Protein AF-A0A966XJE8-F1 (afdb_monomer_lite)

pLDDT: mean 80.86, std 9.67, range [44.94, 96.31]

Structure (mmCIF, N/CA/C/O backbone):
data_AF-A0A966XJE8-F1
#
_entry.id   AF-A0A966XJE8-F1
#
loop_
_atom_site.group_PDB
_atom_site.id
_atom_site.type_symbol
_atom_site.label_atom_id
_atom_site.label_alt_id
_atom_site.label_comp_id
_atom_site.label_asym_id
_atom_site.label_entity_id
_atom_site.label_seq_id
_atom_site.pdbx_PDB_ins_code
_atom_site.Cartn_x
_atom_site.Cartn_y
_atom_site.Cartn_z
_atom_site.occupancy
_atom_site.B_iso_or_equiv
_atom_site.auth_seq_id
_atom_site.auth_comp_id
_atom_site.auth_asym_id
_atom_site.auth_atom_id
_atom_site.pdbx_PDB_model_num
ATOM 1 N N . ALA A 1 1 ? -12.815 -17.002 1.769 1.00 87.00 1 ALA A N 1
ATOM 2 C CA . ALA A 1 1 ? -12.668 -17.431 0.360 1.00 87.00 1 ALA A CA 1
ATOM 3 C C . ALA A 1 1 ? -12.391 -16.250 -0.576 1.00 87.00 1 ALA A C 1
ATOM 5 O O . ALA A 1 1 ? -11.316 -16.215 -1.156 1.00 87.00 1 ALA A O 1
ATOM 6 N N . LEU A 1 2 ? -13.286 -15.254 -0.670 1.00 93.81 2 LEU A N 1
ATOM 7 C CA . LEU A 1 2 ? -13.162 -14.130 -1.615 1.00 93.81 2 LEU A CA 1
ATOM 8 C C . LEU A 1 2 ? -11.854 -13.320 -1.491 1.00 93.81 2 LEU A C 1
ATOM 10 O O . LEU A 1 2 ? -11.190 -13.096 -2.494 1.00 93.81 2 LEU A O 1
ATOM 14 N N . ILE A 1 3 ? -11.449 -12.944 -0.271 1.00 92.81 3 ILE A N 1
ATOM 15 C CA . ILE A 1 3 ? -10.202 -12.186 -0.036 1.00 92.81 3 ILE A CA 1
ATOM 16 C C . ILE A 1 3 ? -8.974 -12.966 -0.522 1.00 92.81 3 ILE A C 1
ATOM 18 O O . ILE A 1 3 ? -8.091 -12.389 -1.143 1.00 92.81 3 ILE A O 1
ATOM 22 N N . GLY A 1 4 ? -8.943 -14.283 -0.289 1.00 94.56 4 GLY A N 1
ATOM 23 C CA . GLY A 1 4 ? -7.846 -15.139 -0.744 1.00 94.56 4 GLY A CA 1
ATOM 24 C C . GLY A 1 4 ? -7.757 -15.192 -2.267 1.00 94.56 4 GLY A C 1
ATOM 25 O O . GLY A 1 4 ? -6.681 -15.004 -2.819 1.00 94.56 4 GLY A O 1
ATOM 26 N N . VAL A 1 5 ? -8.896 -15.348 -2.948 1.00 96.31 5 VAL A N 1
ATOM 27 C CA . VAL A 1 5 ? -8.954 -15.328 -4.418 1.00 96.31 5 VAL A CA 1
ATOM 28 C C . VAL A 1 5 ? -8.459 -13.985 -4.960 1.00 96.31 5 VAL A C 1
ATOM 30 O O . VAL A 1 5 ? -7.587 -13.959 -5.825 1.00 96.31 5 VAL A O 1
ATOM 33 N N . LEU A 1 6 ? -8.951 -12.868 -4.417 1.00 95.50 6 LEU A N 1
ATOM 34 C CA . LEU A 1 6 ? -8.541 -11.525 -4.837 1.00 95.50 6 LEU A CA 1
ATOM 35 C C . LEU A 1 6 ? -7.049 -11.259 -4.586 1.00 95.50 6 LEU A C 1
ATOM 37 O O . LEU A 1 6 ? -6.378 -10.721 -5.463 1.00 95.50 6 LEU A O 1
ATOM 41 N N . ALA A 1 7 ? -6.516 -11.670 -3.433 1.00 92.94 7 ALA A N 1
ATOM 42 C CA . ALA A 1 7 ? -5.098 -11.525 -3.110 1.00 92.94 7 ALA A CA 1
ATOM 43 C C . ALA A 1 7 ? -4.206 -12.363 -4.042 1.00 92.94 7 ALA A C 1
ATOM 45 O O . ALA A 1 7 ? -3.198 -11.866 -4.543 1.00 92.94 7 ALA A O 1
ATOM 46 N N . SER A 1 8 ? -4.598 -13.604 -4.347 1.00 95.12 8 SER A N 1
ATOM 47 C CA . SER A 1 8 ? -3.875 -14.446 -5.308 1.00 95.12 8 SER A CA 1
ATOM 48 C C . SER A 1 8 ? -3.882 -13.847 -6.714 1.00 95.12 8 SER A C 1
ATOM 50 O O . SER A 1 8 ? -2.841 -13.827 -7.370 1.00 95.12 8 SER A O 1
ATOM 52 N N . PHE A 1 9 ? -5.014 -13.297 -7.165 1.00 95.88 9 PHE A N 1
ATOM 53 C CA . PHE A 1 9 ? -5.069 -12.566 -8.432 1.00 95.88 9 PHE A CA 1
ATOM 54 C C . PHE A 1 9 ? -4.158 -11.337 -8.411 1.00 95.88 9 PHE A C 1
ATOM 56 O O . PHE A 1 9 ? -3.363 -11.162 -9.331 1.00 95.88 9 PHE A O 1
ATOM 63 N N . GLN A 1 10 ? -4.208 -10.522 -7.353 1.00 92.25 10 GLN A N 1
ATOM 64 C CA . GLN A 1 10 ? -3.332 -9.359 -7.193 1.00 92.25 10 GLN A CA 1
ATOM 65 C C . GLN A 1 10 ? -1.853 -9.746 -7.304 1.00 92.25 10 GLN A C 1
ATOM 67 O O . GLN A 1 10 ? -1.108 -9.081 -8.023 1.00 92.25 10 GLN A O 1
ATOM 72 N N . GLN A 1 11 ? -1.424 -10.823 -6.643 1.00 91.25 11 GLN A N 1
ATOM 73 C CA . GLN A 1 11 ? -0.042 -11.300 -6.726 1.00 91.25 11 GLN A CA 1
ATOM 74 C C . GLN A 1 11 ? 0.310 -11.838 -8.115 1.00 91.25 11 GLN A C 1
ATOM 76 O O . GLN A 1 11 ? 1.398 -11.561 -8.614 1.00 91.25 11 GLN A O 1
ATOM 81 N N . PHE A 1 12 ? -0.605 -12.555 -8.768 1.00 93.81 12 PHE A N 1
ATOM 82 C CA . PHE A 1 12 ? -0.400 -13.053 -10.127 1.00 93.81 12 PHE A CA 1
ATOM 83 C C . PHE A 1 12 ? -0.193 -11.912 -11.134 1.00 93.81 12 PHE A C 1
ATOM 85 O O . PHE A 1 12 ? 0.758 -11.940 -11.916 1.00 93.81 12 PHE A O 1
ATOM 92 N N . PHE A 1 13 ? -1.038 -10.878 -11.089 1.00 90.25 13 PHE A N 1
ATOM 93 C CA . PHE A 1 13 ? -0.894 -9.702 -11.951 1.00 90.25 13 PHE A CA 1
ATOM 94 C C . PHE A 1 13 ? 0.396 -8.933 -11.669 1.00 90.25 13 PHE A C 1
ATOM 96 O O . PHE A 1 13 ? 1.041 -8.464 -12.604 1.00 90.25 13 PHE A O 1
ATOM 103 N N . LEU A 1 14 ? 0.802 -8.847 -10.403 1.00 87.31 14 LEU A N 1
ATOM 104 C CA . LEU A 1 14 ? 2.043 -8.186 -10.010 1.00 87.31 14 LEU A CA 1
ATOM 105 C C . LEU A 1 14 ? 3.283 -8.958 -10.494 1.00 87.31 14 LEU A C 1
ATOM 107 O O . LEU A 1 14 ? 4.239 -8.368 -10.981 1.00 87.31 14 LEU A O 1
ATOM 111 N N . ALA A 1 15 ? 3.249 -10.291 -10.451 1.00 89.62 15 ALA A N 1
ATOM 112 C CA . ALA A 1 15 ? 4.301 -11.120 -11.036 1.00 89.62 15 ALA A CA 1
ATOM 113 C C . ALA A 1 15 ? 4.365 -10.978 -12.569 1.00 89.62 15 ALA A C 1
ATOM 115 O O . ALA A 1 15 ? 5.453 -10.949 -13.143 1.00 89.62 15 ALA A O 1
ATOM 116 N N . GLN A 1 16 ? 3.215 -10.859 -13.242 1.00 89.19 16 GLN A N 1
ATOM 117 C CA . GLN A 1 16 ? 3.176 -10.602 -14.684 1.00 89.19 16 GLN A CA 1
ATOM 118 C C . GLN A 1 16 ? 3.688 -9.206 -15.039 1.00 89.19 16 GLN A C 1
ATOM 120 O O . GLN A 1 16 ? 4.406 -9.076 -16.025 1.00 89.19 16 GLN A O 1
ATOM 125 N N . SER A 1 17 ? 3.378 -8.171 -14.256 1.00 86.06 17 SER A N 1
ATOM 126 C CA . SER A 1 17 ? 3.790 -6.799 -14.575 1.00 86.06 17 SER A CA 1
ATOM 127 C C . SER A 1 17 ? 5.311 -6.631 -14.605 1.00 86.06 17 SER A C 1
ATOM 129 O O . SER A 1 17 ? 5.818 -5.918 -15.468 1.00 86.06 17 SER A O 1
ATOM 131 N N . HIS A 1 18 ? 6.047 -7.375 -13.774 1.00 83.62 18 HIS A N 1
ATOM 132 C CA . HIS A 1 18 ? 7.512 -7.425 -13.808 1.00 83.62 18 HIS A CA 1
ATOM 133 C C . HIS A 1 18 ? 8.099 -7.968 -15.121 1.00 83.62 18 HIS A C 1
ATOM 135 O O . HIS A 1 18 ? 9.267 -7.725 -15.409 1.00 83.62 18 HIS A O 1
ATOM 141 N N . ARG A 1 19 ? 7.316 -8.684 -15.942 1.00 84.62 19 ARG A N 1
ATOM 142 C CA . ARG A 1 19 ? 7.742 -9.102 -17.291 1.00 84.62 19 ARG A CA 1
ATOM 143 C C . ARG A 1 19 ? 7.629 -7.981 -18.325 1.00 84.62 19 ARG A C 1
ATOM 145 O O . ARG A 1 19 ? 8.253 -8.087 -19.376 1.00 84.62 19 ARG A O 1
ATOM 152 N N . TYR A 1 20 ? 6.823 -6.954 -18.052 1.00 79.69 20 TYR A N 1
ATOM 153 C CA . TYR A 1 20 ? 6.514 -5.868 -18.988 1.00 79.69 20 TYR A CA 1
ATOM 154 C C . TYR A 1 20 ? 7.141 -4.528 -18.592 1.00 79.69 20 TYR A C 1
ATOM 156 O O . TYR A 1 20 ? 7.349 -3.682 -19.457 1.00 79.69 20 TYR A O 1
ATOM 164 N N . ALA A 1 21 ? 7.436 -4.323 -17.309 1.00 79.50 21 ALA A N 1
ATOM 165 C CA . ALA A 1 21 ? 8.044 -3.107 -16.792 1.00 79.50 21 ALA A CA 1
ATOM 166 C C . ALA A 1 21 ? 9.077 -3.436 -15.708 1.00 79.50 21 ALA A C 1
ATOM 168 O O . ALA A 1 21 ? 8.890 -4.354 -14.905 1.00 79.50 21 ALA A O 1
ATOM 169 N N . GLU A 1 22 ? 10.164 -2.664 -15.665 1.00 73.81 22 GLU A N 1
ATOM 170 C CA . GLU A 1 22 ? 11.154 -2.779 -14.597 1.00 73.81 22 GLU A CA 1
ATOM 171 C C . GLU A 1 22 ? 10.536 -2.468 -13.229 1.00 73.81 22 GLU A C 1
ATOM 173 O O . GLU A 1 22 ? 9.604 -1.670 -13.100 1.00 73.81 22 GLU A O 1
ATOM 178 N N . ALA A 1 23 ? 11.102 -3.060 -12.174 1.00 73.62 23 ALA A N 1
ATOM 179 C CA . ALA A 1 23 ? 10.643 -2.845 -10.803 1.00 73.62 23 ALA A CA 1
ATOM 180 C C . ALA A 1 23 ? 10.629 -1.356 -10.399 1.00 73.62 23 ALA A C 1
ATOM 182 O O . ALA A 1 23 ? 9.796 -0.956 -9.588 1.00 73.62 23 ALA A O 1
ATOM 183 N N . SER A 1 24 ? 11.501 -0.530 -10.993 1.00 72.19 24 SER A N 1
ATOM 184 C CA . SER A 1 24 ? 11.543 0.916 -10.747 1.00 72.19 24 SER A CA 1
ATOM 185 C C . SER A 1 24 ? 10.286 1.636 -11.250 1.00 72.19 24 SER A C 1
ATOM 187 O O . SER A 1 24 ? 9.775 2.500 -10.546 1.00 72.19 24 SER A O 1
ATOM 189 N N . ALA A 1 25 ? 9.739 1.224 -12.398 1.00 73.06 25 ALA A N 1
ATOM 190 C CA . ALA A 1 25 ? 8.511 1.772 -12.977 1.00 73.06 25 ALA A CA 1
ATOM 191 C C . ALA A 1 25 ? 7.242 1.281 -12.255 1.00 73.06 25 ALA A C 1
ATOM 193 O O . ALA A 1 25 ? 6.175 1.878 -12.373 1.00 73.06 25 ALA A O 1
ATOM 194 N N . LEU A 1 26 ? 7.349 0.183 -11.500 1.00 75.12 26 LEU A N 1
ATOM 195 C CA . LEU A 1 26 ? 6.262 -0.400 -10.704 1.00 75.12 26 LEU A CA 1
ATOM 196 C C . LEU A 1 26 ? 6.239 0.090 -9.247 1.00 75.12 26 LEU A C 1
ATOM 198 O O . LEU A 1 26 ? 5.238 -0.100 -8.551 1.00 75.12 26 LEU A O 1
ATOM 202 N N . ALA A 1 27 ? 7.306 0.741 -8.778 1.00 74.88 27 ALA A N 1
ATOM 203 C CA . ALA A 1 27 ? 7.393 1.328 -7.440 1.00 74.88 27 ALA A CA 1
ATOM 204 C C . ALA A 1 27 ? 6.229 2.288 -7.068 1.00 74.88 27 ALA A C 1
ATOM 206 O O . ALA A 1 27 ? 5.710 2.183 -5.956 1.00 74.88 27 ALA A O 1
ATOM 207 N N . PRO A 1 28 ? 5.729 3.162 -7.961 1.00 70.81 28 PRO A N 1
ATOM 208 C CA . PRO A 1 28 ? 4.632 4.099 -7.663 1.00 70.81 28 PRO A CA 1
ATOM 209 C C . PRO A 1 28 ? 3.322 3.407 -7.367 1.00 70.81 28 PRO A C 1
ATOM 211 O O . PRO A 1 28 ? 2.569 3.836 -6.498 1.00 70.81 28 PRO A O 1
ATOM 214 N N . LEU A 1 29 ? 3.055 2.317 -8.086 1.00 76.38 29 LEU A N 1
ATOM 215 C CA . LEU A 1 29 ? 1.853 1.527 -7.881 1.00 76.38 29 LEU A CA 1
ATOM 216 C C . LEU A 1 29 ? 1.819 0.972 -6.451 1.00 76.38 29 LEU A C 1
ATOM 218 O O . LEU A 1 29 ? 0.770 0.979 -5.812 1.00 76.38 29 LEU A O 1
ATOM 222 N N . HIS A 1 30 ? 2.977 0.568 -5.919 1.00 79.12 30 HIS A N 1
ATOM 223 C CA . HIS A 1 30 ? 3.110 0.177 -4.516 1.00 79.12 30 HIS A CA 1
ATOM 224 C C . HIS A 1 30 ? 2.912 1.349 -3.554 1.00 79.12 30 HIS A C 1
ATOM 226 O O . HIS A 1 30 ? 2.284 1.180 -2.510 1.00 79.12 30 HIS A O 1
ATOM 232 N N . TYR A 1 31 ? 3.407 2.541 -3.885 1.00 77.31 31 TYR A N 1
ATOM 233 C CA . TYR A 1 31 ? 3.262 3.702 -3.007 1.00 77.31 31 TYR A CA 1
ATOM 234 C C . TYR A 1 31 ? 1.815 4.199 -2.904 1.00 77.31 31 TYR A C 1
ATOM 236 O O . TYR A 1 31 ? 1.423 4.659 -1.830 1.00 77.31 31 TYR A O 1
ATOM 244 N N . ILE A 1 32 ? 0.992 4.007 -3.944 1.00 77.69 32 ILE A N 1
ATOM 245 C CA . ILE A 1 32 ? -0.454 4.293 -3.927 1.00 77.69 32 ILE A CA 1
ATOM 246 C C . ILE A 1 32 ? -1.203 3.420 -2.907 1.00 77.69 32 ILE A C 1
ATOM 248 O O . ILE A 1 32 ? -2.212 3.856 -2.348 1.00 77.69 32 ILE A O 1
ATOM 252 N N . ALA A 1 33 ? -0.709 2.218 -2.597 1.00 83.38 33 ALA A N 1
ATOM 253 C CA . ALA A 1 33 ? -1.335 1.362 -1.590 1.00 83.38 33 ALA A CA 1
ATOM 254 C C . ALA A 1 33 ? -1.282 1.978 -0.179 1.00 83.38 33 ALA A C 1
ATOM 256 O O . ALA A 1 33 ? -2.164 1.713 0.636 1.00 83.38 33 ALA A O 1
ATOM 257 N N . ILE A 1 34 ? -0.295 2.838 0.102 1.00 81.31 34 ILE A N 1
ATOM 258 C CA . ILE A 1 34 ? -0.115 3.476 1.412 1.00 81.31 34 ILE A CA 1
ATOM 259 C C . ILE A 1 34 ? -1.287 4.418 1.757 1.00 81.31 34 ILE A C 1
ATOM 261 O O . ILE A 1 34 ? -1.947 4.170 2.767 1.00 81.31 34 ILE A O 1
ATOM 265 N N . PRO A 1 35 ? -1.620 5.464 0.966 1.00 80.81 35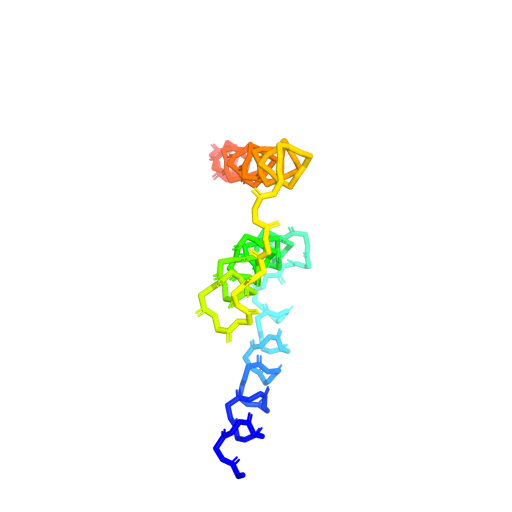 PRO A N 1
ATOM 266 C CA . PRO A 1 35 ? -2.759 6.330 1.271 1.00 80.81 35 PRO A CA 1
ATOM 267 C C . PRO A 1 35 ? -4.099 5.583 1.236 1.00 80.81 35 PRO A C 1
ATOM 269 O O . PRO A 1 35 ? -4.990 5.914 2.014 1.00 80.81 35 PRO A O 1
ATOM 272 N N . ILE A 1 36 ? -4.246 4.551 0.395 1.00 83.88 36 ILE A N 1
ATOM 273 C CA . ILE A 1 36 ? -5.450 3.704 0.393 1.00 83.88 36 ILE A CA 1
ATOM 274 C C . ILE A 1 36 ? -5.575 2.944 1.718 1.00 83.88 36 ILE A C 1
ATOM 276 O O . ILE A 1 36 ? -6.651 2.937 2.310 1.00 83.88 36 ILE A O 1
ATOM 280 N N . GLY A 1 37 ? -4.488 2.347 2.215 1.00 85.38 37 GLY A N 1
ATOM 281 C CA . GLY A 1 37 ? -4.473 1.638 3.497 1.00 85.38 37 GLY A CA 1
ATOM 282 C C . GLY A 1 37 ? -4.841 2.546 4.670 1.00 85.38 37 GLY A C 1
ATOM 283 O O . GLY A 1 37 ? -5.650 2.164 5.508 1.00 85.38 37 GLY A O 1
ATOM 284 N N . VAL A 1 38 ? -4.326 3.777 4.672 1.00 82.44 38 VAL A N 1
ATOM 285 C CA . VAL A 1 38 ? -4.680 4.825 5.644 1.00 82.44 38 VAL A CA 1
ATOM 286 C C . VAL A 1 38 ? -6.181 5.142 5.597 1.00 82.44 38 VAL A C 1
ATOM 288 O O . VAL A 1 38 ? -6.839 5.202 6.633 1.00 82.44 38 VAL A O 1
ATOM 291 N N . LEU A 1 39 ? -6.746 5.306 4.398 1.00 83.56 39 LEU A N 1
ATOM 292 C CA . LEU A 1 39 ? -8.163 5.627 4.207 1.00 83.56 39 LEU A CA 1
ATOM 293 C C . LEU A 1 39 ? -9.070 4.476 4.670 1.00 83.56 39 LEU A C 1
ATOM 295 O O . LEU A 1 39 ? -10.063 4.702 5.360 1.00 83.56 39 LEU A O 1
ATOM 299 N N . VAL A 1 40 ? -8.692 3.235 4.357 1.00 86.94 40 VAL A N 1
ATOM 300 C CA . VAL A 1 40 ? -9.372 2.022 4.837 1.00 86.94 40 VAL A CA 1
ATOM 301 C C . VAL A 1 40 ? -9.271 1.901 6.364 1.00 86.94 40 VAL A C 1
ATOM 303 O O . VAL A 1 40 ? -10.269 1.579 7.004 1.00 86.94 40 VAL A O 1
ATOM 306 N N . GLY A 1 41 ? -8.114 2.214 6.955 1.00 85.00 41 GLY A N 1
ATOM 307 C CA . GLY A 1 41 ? -7.895 2.261 8.406 1.00 85.00 41 GLY A CA 1
ATOM 308 C C . GLY A 1 41 ? -8.912 3.152 9.119 1.00 85.00 41 GLY A C 1
ATOM 309 O O . GLY A 1 41 ? -9.652 2.705 9.996 1.00 85.00 41 GLY A O 1
ATOM 310 N N . VAL A 1 42 ? -9.043 4.393 8.651 1.00 83.81 42 VAL A N 1
ATOM 311 C CA . VAL A 1 42 ? -10.004 5.362 9.197 1.00 83.81 42 VAL A CA 1
ATOM 312 C C . VAL A 1 42 ? -11.445 4.881 9.032 1.00 83.81 42 VAL A C 1
ATOM 314 O O . VAL A 1 42 ? -12.208 4.905 9.993 1.00 83.81 42 VAL A O 1
ATOM 317 N N . VAL A 1 43 ? -11.831 4.448 7.828 1.00 84.88 43 VAL A N 1
ATOM 318 C CA . VAL A 1 43 ? -13.235 4.137 7.509 1.00 84.88 43 VAL A CA 1
ATOM 319 C C . VAL A 1 43 ? -13.725 2.872 8.213 1.00 84.88 43 VAL A 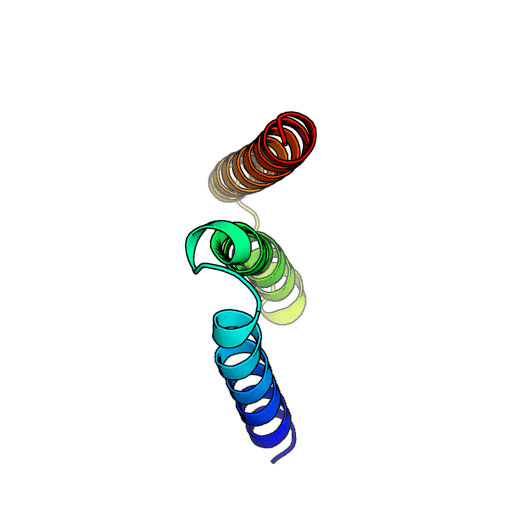C 1
ATOM 321 O O . VAL A 1 43 ? -14.852 2.848 8.702 1.00 84.88 43 VAL A O 1
ATOM 324 N N . PHE A 1 44 ? -12.908 1.819 8.262 1.00 88.88 44 PHE A N 1
ATOM 325 C CA . PHE A 1 44 ? -13.338 0.512 8.767 1.00 88.88 44 PHE A CA 1
ATOM 326 C C . PHE A 1 44 ? -12.985 0.279 10.236 1.00 88.88 44 PHE A C 1
ATOM 328 O O . PHE A 1 44 ? -13.707 -0.447 10.917 1.00 88.88 44 PHE A O 1
ATOM 335 N N . PHE A 1 45 ? -11.905 0.886 10.735 1.00 85.25 45 PHE A N 1
ATOM 336 C CA . PHE A 1 45 ? -11.436 0.692 12.111 1.00 85.25 45 PHE A CA 1
ATOM 337 C C . PHE A 1 45 ? -11.687 1.911 13.003 1.00 85.25 45 PHE A C 1
ATOM 339 O O . PHE A 1 45 ? -11.323 1.890 14.178 1.00 85.25 45 PHE A O 1
ATOM 346 N N . ASN A 1 46 ? -12.339 2.950 12.463 1.00 81.12 46 ASN A N 1
ATOM 347 C CA . ASN A 1 46 ? -12.652 4.201 13.155 1.00 81.12 46 ASN A CA 1
ATOM 348 C C . ASN A 1 46 ? -11.407 4.817 13.818 1.00 81.12 46 ASN A C 1
ATOM 350 O O . ASN A 1 46 ? -11.456 5.333 14.938 1.00 81.12 46 ASN A O 1
ATOM 354 N N . GLU A 1 47 ? -10.268 4.685 13.133 1.00 80.94 47 GLU A N 1
ATOM 355 C CA . GLU A 1 47 ? -8.967 5.096 13.636 1.00 80.94 47 GLU A CA 1
ATOM 356 C C . GLU A 1 47 ? -8.970 6.604 13.910 1.00 80.94 47 GLU A C 1
ATOM 358 O O . GLU A 1 47 ? -9.342 7.416 13.058 1.00 80.94 47 GLU A O 1
ATOM 363 N N . VAL A 1 48 ? -8.604 6.986 15.136 1.00 80.31 48 VAL A N 1
ATOM 364 C CA . VAL A 1 48 ? -8.723 8.374 15.587 1.00 80.31 48 VAL A CA 1
ATOM 365 C C . VAL A 1 48 ? -7.703 9.235 14.853 1.00 80.31 48 VAL A C 1
ATOM 367 O O . VAL A 1 48 ? -6.503 9.213 15.147 1.00 80.31 48 VAL A O 1
ATOM 370 N N . ILE A 1 49 ? -8.201 10.052 13.925 1.00 75.06 49 ILE A N 1
ATOM 371 C CA . ILE A 1 49 ? -7.399 11.030 13.193 1.00 75.06 49 ILE A CA 1
ATOM 372 C C . ILE A 1 49 ? -6.888 12.088 14.174 1.00 75.06 49 ILE A C 1
ATOM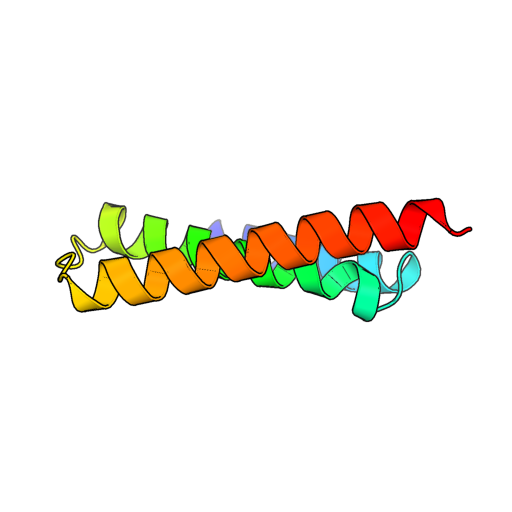 374 O O . ILE A 1 49 ? -7.564 13.052 14.522 1.00 75.06 49 ILE A O 1
ATOM 378 N N . THR A 1 50 ? -5.654 11.899 14.627 1.00 83.12 50 THR A N 1
ATOM 379 C CA . THR A 1 50 ? -4.920 12.884 15.426 1.00 83.12 50 THR A CA 1
ATOM 380 C C . THR A 1 50 ? -4.176 13.846 14.496 1.00 83.12 50 THR A C 1
ATOM 382 O O . THR A 1 50 ? -3.809 13.482 13.380 1.00 83.12 50 THR A O 1
ATOM 385 N N . ALA A 1 51 ? -3.852 15.058 14.956 1.00 82.56 51 ALA A N 1
ATOM 386 C CA . ALA A 1 51 ? -3.051 16.019 14.185 1.00 82.56 51 ALA A CA 1
ATOM 387 C C . ALA A 1 51 ? -1.737 15.418 13.630 1.00 82.56 51 ALA A C 1
ATOM 389 O O . ALA A 1 51 ? -1.340 15.726 12.510 1.00 82.56 51 ALA A O 1
ATOM 390 N N . LYS A 1 52 ? -1.102 14.494 14.369 1.00 80.06 52 LYS A N 1
ATOM 391 C CA . LYS A 1 52 ? 0.091 13.751 13.915 1.00 80.06 52 LYS A CA 1
ATOM 392 C C . LYS A 1 52 ? -0.194 12.828 12.721 1.00 80.06 52 LYS A C 1
ATOM 394 O O . LYS A 1 52 ? 0.632 12.730 11.821 1.00 80.06 52 LYS A O 1
ATOM 399 N N . PHE A 1 53 ? -1.360 12.181 12.702 1.00 81.06 53 PHE A N 1
ATOM 400 C CA . PHE A 1 53 ? -1.799 11.310 11.609 1.00 81.06 53 PHE A CA 1
ATOM 401 C C . PHE A 1 53 ? -2.093 12.114 10.339 1.00 81.06 53 PHE A C 1
ATOM 403 O O . PHE A 1 53 ? -1.670 11.726 9.253 1.00 81.06 53 PHE A O 1
ATOM 410 N N . LEU A 1 54 ? -2.744 13.272 10.480 1.00 81.12 54 LEU A N 1
ATOM 411 C CA . LEU A 1 54 ? -2.951 14.227 9.385 1.00 81.12 54 LEU A CA 1
ATOM 412 C C . LEU A 1 54 ? -1.622 14.686 8.777 1.00 81.12 54 LEU A C 1
ATOM 414 O O . LEU A 1 54 ? -1.473 14.681 7.558 1.00 81.12 54 LEU A O 1
ATOM 418 N N . LEU A 1 55 ? -0.640 15.012 9.622 1.00 85.19 55 LEU A N 1
ATOM 419 C CA . LEU A 1 55 ? 0.700 15.412 9.187 1.00 85.19 55 LEU A CA 1
ATOM 420 C C . LEU A 1 55 ? 1.412 14.285 8.422 1.00 85.19 55 LEU A C 1
ATOM 422 O O . LEU A 1 55 ? 1.916 14.512 7.325 1.00 85.19 55 LEU A O 1
ATOM 426 N N . GLY A 1 56 ? 1.397 13.059 8.955 1.00 80.50 56 GLY A N 1
ATOM 427 C CA . GLY A 1 56 ? 1.979 11.892 8.285 1.00 80.50 56 GLY A CA 1
ATOM 428 C C . GLY A 1 56 ? 1.296 11.574 6.953 1.00 80.50 56 GLY A C 1
ATOM 429 O O . GLY A 1 56 ? 1.966 11.362 5.944 1.00 80.50 56 GLY A O 1
ATOM 430 N N . THR A 1 57 ? -0.036 11.624 6.921 1.00 79.44 57 THR A N 1
ATOM 431 C CA . THR A 1 57 ? -0.827 11.384 5.706 1.00 79.44 57 THR A CA 1
ATOM 432 C C . THR A 1 57 ? -0.552 12.448 4.646 1.00 79.44 57 THR A C 1
ATOM 434 O O . THR A 1 57 ? -0.348 12.106 3.484 1.00 79.44 57 THR A O 1
ATOM 437 N N . ALA A 1 58 ? -0.466 13.725 5.027 1.00 84.00 58 ALA A N 1
ATOM 438 C CA . ALA A 1 58 ? -0.141 14.815 4.108 1.00 84.00 58 ALA A CA 1
ATOM 439 C C . ALA A 1 58 ? 1.249 14.644 3.476 1.00 84.00 58 ALA A C 1
ATOM 441 O O . ALA A 1 58 ? 1.403 14.846 2.271 1.00 84.00 58 ALA A O 1
ATOM 442 N N . VAL A 1 59 ? 2.245 14.209 4.257 1.00 85.69 59 VAL A N 1
ATOM 443 C CA . VAL A 1 59 ? 3.589 13.899 3.743 1.00 85.69 59 VAL A CA 1
ATOM 444 C C . VAL A 1 59 ? 3.543 12.723 2.768 1.00 85.69 59 VAL A C 1
ATOM 446 O O . VAL A 1 59 ? 4.079 12.830 1.668 1.00 85.69 59 VAL A O 1
ATOM 449 N N . ILE A 1 60 ? 2.864 11.626 3.116 1.00 81.62 60 ILE A N 1
ATOM 450 C CA . ILE A 1 60 ? 2.738 10.444 2.248 1.00 81.62 60 ILE A CA 1
ATOM 451 C C . ILE A 1 60 ? 2.044 10.800 0.930 1.00 81.62 60 ILE A C 1
ATOM 453 O O . ILE A 1 60 ? 2.512 10.401 -0.138 1.00 81.62 60 ILE A O 1
ATOM 457 N N . VAL A 1 61 ? 0.946 11.558 0.982 1.00 81.50 61 VAL A N 1
ATOM 458 C CA . VAL A 1 61 ? 0.220 12.014 -0.212 1.00 81.50 61 VAL A CA 1
ATOM 459 C C . VAL A 1 61 ? 1.097 12.946 -1.052 1.00 81.50 61 VAL A C 1
ATOM 461 O O . VAL A 1 61 ? 1.166 12.777 -2.268 1.00 81.50 61 VAL A O 1
ATOM 464 N N . GLY A 1 62 ? 1.827 13.873 -0.424 1.00 84.94 62 GLY A N 1
ATOM 465 C CA . GLY A 1 62 ? 2.755 14.776 -1.107 1.00 84.94 62 GLY A CA 1
ATOM 466 C C . GLY A 1 62 ? 3.905 14.045 -1.807 1.00 84.94 62 GLY A C 1
ATOM 467 O O . GLY A 1 62 ? 4.217 14.348 -2.957 1.00 84.94 62 GLY A O 1
ATOM 468 N N . VAL A 1 63 ? 4.491 13.036 -1.158 1.00 83.62 63 VAL A N 1
ATOM 469 C CA . VAL A 1 63 ? 5.548 12.193 -1.741 1.00 83.62 63 VAL A CA 1
ATOM 470 C C . VAL A 1 63 ? 5.008 11.370 -2.910 1.00 83.62 63 VAL A C 1
ATOM 472 O O . VAL A 1 63 ? 5.627 11.348 -3.970 1.00 83.62 63 VAL A O 1
ATOM 475 N N . ASN A 1 64 ? 3.833 10.754 -2.761 1.00 75.62 64 ASN A N 1
ATOM 476 C CA . ASN A 1 64 ? 3.175 10.021 -3.845 1.00 75.62 64 ASN A CA 1
ATOM 477 C C . ASN A 1 64 ? 2.907 10.916 -5.062 1.00 75.62 64 ASN A C 1
ATOM 479 O O . ASN A 1 64 ? 3.203 10.540 -6.195 1.00 75.62 64 ASN A O 1
ATOM 483 N N . TYR A 1 65 ? 2.396 12.126 -4.827 1.00 81.69 65 TYR A N 1
ATOM 484 C CA . TYR A 1 65 ? 2.142 13.102 -5.881 1.00 81.69 65 TYR A CA 1
ATOM 485 C C . TYR A 1 65 ? 3.434 13.560 -6.574 1.00 81.69 65 TYR A C 1
ATOM 487 O O . TYR A 1 65 ? 3.482 13.662 -7.801 1.00 81.69 65 TYR A O 1
ATOM 495 N N . TYR A 1 66 ? 4.508 13.779 -5.812 1.00 83.56 66 TYR A N 1
ATOM 496 C CA . TYR A 1 66 ? 5.819 14.120 -6.363 1.00 83.56 66 TYR A CA 1
ATOM 497 C C . TYR A 1 66 ? 6.402 12.990 -7.222 1.00 83.56 66 TYR A C 1
ATOM 499 O O . TYR A 1 66 ? 6.886 13.252 -8.323 1.00 83.56 66 TYR A O 1
ATOM 507 N N . ILE A 1 67 ? 6.330 11.739 -6.757 1.00 77.00 67 ILE A N 1
ATOM 508 C CA . ILE A 1 67 ? 6.804 10.567 -7.509 1.00 77.00 67 ILE A CA 1
ATOM 509 C C . ILE A 1 67 ? 6.038 10.443 -8.829 1.00 77.00 67 ILE A C 1
ATOM 511 O O . ILE A 1 67 ? 6.666 10.323 -9.880 1.00 77.00 67 ILE A O 1
ATOM 515 N N . PHE A 1 68 ? 4.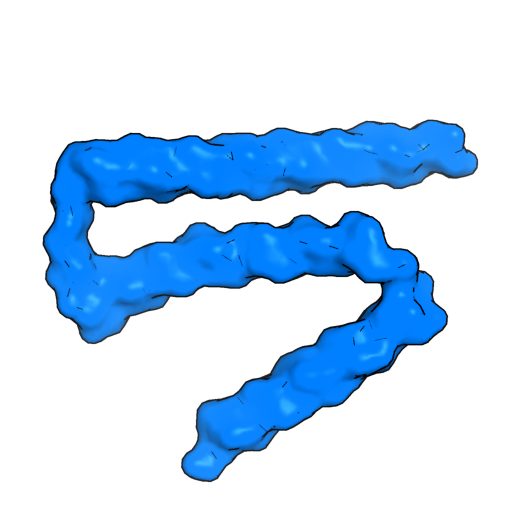713 10.598 -8.791 1.00 76.06 68 PHE A N 1
ATOM 516 C CA . PHE A 1 68 ? 3.880 10.597 -9.991 1.00 76.06 68 PHE A CA 1
ATOM 517 C C . PHE A 1 68 ? 4.304 11.680 -10.997 1.00 76.06 68 PHE A C 1
ATOM 519 O O . PHE A 1 68 ? 4.439 11.414 -12.191 1.00 76.06 68 PHE A O 1
ATOM 526 N N . LEU A 1 69 ? 4.563 12.908 -10.536 1.00 75.94 69 LEU A N 1
ATOM 527 C CA . LEU A 1 69 ? 5.044 13.990 -11.402 1.00 75.94 69 LEU A CA 1
ATOM 528 C C . LEU A 1 69 ? 6.441 13.713 -11.972 1.00 75.94 69 LEU A C 1
ATOM 530 O O . LEU A 1 69 ? 6.671 13.949 -13.160 1.00 75.94 69 LEU A O 1
ATOM 534 N N . ARG A 1 70 ? 7.361 13.194 -11.151 1.00 78.69 70 ARG A N 1
ATOM 535 C CA . ARG A 1 70 ? 8.721 12.826 -11.568 1.00 78.69 70 ARG A CA 1
ATOM 536 C C . ARG A 1 70 ? 8.695 11.778 -12.672 1.00 78.69 70 ARG A C 1
ATOM 538 O O . ARG A 1 70 ? 9.458 11.887 -13.624 1.00 78.69 70 ARG A O 1
ATOM 545 N N . GLU A 1 71 ? 7.829 10.783 -12.577 1.00 70.75 71 GLU A N 1
ATOM 546 C CA . GLU A 1 71 ? 7.745 9.736 -13.595 1.00 70.75 71 GLU A CA 1
ATOM 547 C C . GLU A 1 71 ? 7.116 10.209 -14.885 1.00 70.75 71 GLU A C 1
ATOM 549 O O . GLU A 1 71 ? 7.591 9.843 -15.954 1.00 70.75 71 GLU A O 1
ATOM 554 N N . ARG A 1 72 ? 6.116 11.092 -14.814 1.00 67.38 72 ARG A N 1
ATOM 555 C CA . ARG A 1 72 ? 5.606 11.757 -16.019 1.00 67.38 72 ARG A CA 1
ATOM 556 C C . ARG A 1 72 ? 6.678 12.6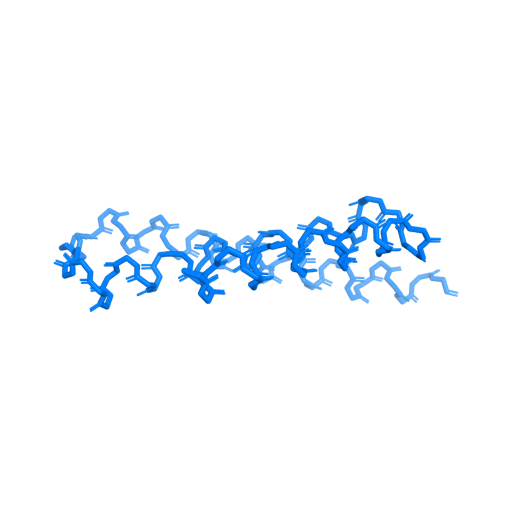03 -16.699 1.00 67.38 72 ARG A C 1
ATOM 558 O O . ARG A 1 72 ? 6.656 12.726 -17.921 1.00 67.38 72 ARG A O 1
ATOM 565 N N . ALA A 1 73 ? 7.592 13.189 -15.928 1.00 64.75 73 ALA A N 1
ATOM 566 C CA . ALA A 1 73 ? 8.736 13.910 -16.468 1.00 64.75 73 ALA A CA 1
ATOM 567 C C . ALA A 1 73 ? 9.784 12.954 -17.063 1.00 64.75 73 ALA A C 1
ATOM 569 O O . ALA A 1 73 ? 10.240 13.196 -18.174 1.00 64.75 73 ALA A O 1
ATOM 570 N N . ALA A 1 74 ? 10.112 11.848 -16.389 1.00 61.19 74 ALA A N 1
ATOM 571 C CA . ALA A 1 74 ? 11.051 10.840 -16.890 1.00 61.19 74 ALA A CA 1
ATOM 572 C C . ALA A 1 74 ? 10.545 10.151 -18.172 1.00 61.19 74 ALA A C 1
ATOM 574 O O . ALA A 1 74 ? 11.309 9.982 -19.115 1.00 61.19 74 ALA A O 1
ATOM 575 N N . ALA A 1 75 ? 9.246 9.852 -18.252 1.00 58.16 75 ALA A N 1
ATOM 576 C CA . ALA A 1 75 ? 8.605 9.267 -19.431 1.00 58.16 75 ALA A CA 1
ATOM 577 C C . ALA A 1 75 ? 8.528 10.217 -20.641 1.00 58.16 75 ALA A C 1
ATOM 579 O O . ALA A 1 75 ? 8.215 9.772 -21.738 1.00 58.16 75 ALA A O 1
ATOM 580 N N . ARG A 1 76 ? 8.777 11.523 -20.458 1.00 54.12 76 ARG A N 1
ATOM 581 C CA . ARG A 1 76 ? 8.843 12.516 -21.548 1.00 54.12 76 ARG A CA 1
ATOM 582 C C . ARG A 1 76 ? 10.244 12.696 -22.140 1.00 54.12 76 ARG A C 1
ATOM 584 O O . ARG A 1 76 ? 10.372 13.428 -23.114 1.00 54.12 76 ARG A O 1
ATOM 591 N N . VAL A 1 77 ? 11.279 12.118 -21.527 1.00 55.16 77 VAL A N 1
ATOM 592 C CA . VAL A 1 77 ? 12.686 12.312 -21.931 1.00 55.16 77 VAL A CA 1
ATOM 593 C C . VAL A 1 77 ? 13.197 11.176 -22.841 1.00 55.16 77 VAL A C 1
ATOM 595 O O . VAL A 1 77 ? 14.280 11.296 -23.407 1.00 55.16 77 VAL A O 1
ATOM 598 N N . THR A 1 78 ? 12.402 10.123 -23.051 1.00 44.94 78 THR A N 1
ATOM 599 C CA . THR A 1 78 ? 12.553 9.115 -24.125 1.00 44.94 78 THR A CA 1
ATOM 600 C C . THR A 1 78 ? 11.527 9.336 -25.218 1.00 44.94 78 THR A C 1
ATOM 602 O O . THR A 1 78 ? 11.916 9.264 -26.402 1.00 44.94 78 THR A O 1
#

Sequence (78 aa):
ALIGVLASFQQFFLAQSHRYAEASALAPLHYIAIPIGVLVGVVFFNEVITAKFLLGTAVIVGVNYYIFLRERAAARVT

Secondary structure (DSSP, 8-state):
-HHHHHHHHHHHHHHHHTTTS-HHHHHHHHHHHHHHHHHHHHH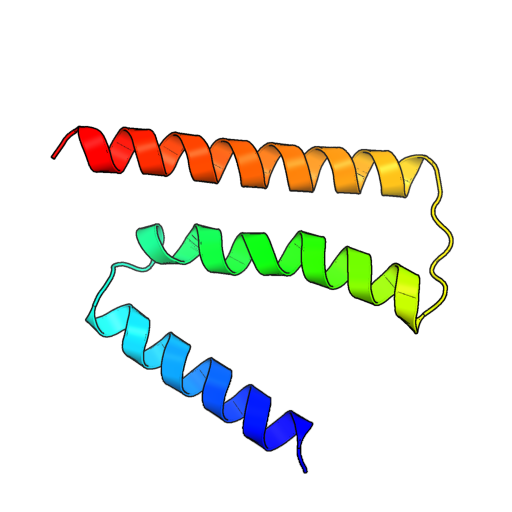HH-----HHHHHHHHHHHHHHHHHHHHHHHHTT--

Radius of gyration: 15.72 Å; chains: 1; bounding box: 26×34×40 Å

Foldseek 3Di:
DVVVVVVVVVVVVVVVVCVVDPPLVCVLVVLVVVLVVLVCCCPVVVPDDDPVNVVVSVVSVVVSVVSVVVVVVVVVVD